Protein AF-A0A0V1JJ18-F1 (afdb_monomer_lite)

Organism: Trichinella pseudospiralis (NCBI:txid6337)

Sequence (76 aa):
LETIKEARPSYVPFCDVSETISCSKALMSRWSRGFGIVGTLLGEKHFLNLRNPVYGIFFYITLILLSIVNFILKQI

InterPro domains:
  IPR012932 Vitamin K epoxide reductase [PF07884] (6-70)
  IPR038354 VKOR domain superfamily [G3DSA:1.20.1440.130] (2-75)
  IPR042406 Vitamin K epoxide reductase complex subunit 1 [PTHR14519] (2-70)

Secondary structure (DSSP, 8-state):
-HHHHHH-TT---TTB-SSSSBHHHHHTSGGGBGGGTHHHHH-TT-TT--BHHHHHHHHHHHHHHHHHHHHHHT--

pLDDT: mean 96.2, std 4.46, range [66.25, 98.62]

Foldseek 3Di:
DQVVCVVPVPDADPQCPDPVRHPNVVQVDCCQFLNVVCCVPVNCPPPNRGGNVVVVVVVVVVVVVVVVVVVVVVVD

Radius of gyration: 16.98 Å; chains: 1; bounding box: 37×30×47 Å

Structure (mmCIF, N/CA/C/O backbone):
data_AF-A0A0V1JJ18-F1
#
_entry.id   AF-A0A0V1JJ18-F1
#
loop_
_atom_site.group_PDB
_atom_site.id
_atom_site.type_symbol
_atom_site.label_atom_id
_atom_site.label_alt_id
_atom_site.label_comp_id
_atom_site.label_asym_id
_atom_site.label_entity_id
_atom_site.label_seq_id
_atom_site.pdbx_PDB_ins_code
_atom_site.Cartn_x
_atom_site.Cartn_y
_atom_site.Cartn_z
_atom_site.occupancy
_atom_site.B_iso_or_equiv
_atom_site.auth_seq_id
_atom_site.auth_comp_id
_atom_site.auth_asym_id
_atom_site.auth_atom_id
_atom_site.pdbx_PDB_model_num
ATOM 1 N N . LEU A 1 1 ? -0.674 5.980 -6.703 1.00 91.00 1 LEU A N 1
ATOM 2 C CA . LEU A 1 1 ? 0.580 5.569 -7.372 1.00 91.00 1 LEU A CA 1
ATOM 3 C C . LEU A 1 1 ? 0.306 4.622 -8.528 1.00 91.00 1 LEU A C 1
ATOM 5 O O . LEU A 1 1 ? 0.578 4.966 -9.669 1.00 91.00 1 LEU A O 1
ATOM 9 N N . GLU A 1 2 ? -0.210 3.436 -8.221 1.00 95.00 2 GLU A N 1
ATOM 10 C CA . GLU A 1 2 ? -0.204 2.302 -9.143 1.00 95.00 2 GLU A CA 1
ATOM 11 C C . GLU A 1 2 ? -0.974 2.599 -10.438 1.00 95.00 2 GLU A C 1
ATOM 13 O O . GLU A 1 2 ? -0.449 2.373 -11.519 1.00 95.00 2 GLU A O 1
ATOM 18 N N . THR A 1 3 ? -2.139 3.251 -10.348 1.00 95.88 3 THR A N 1
ATOM 19 C CA . THR A 1 3 ? -2.913 3.697 -11.522 1.00 95.88 3 THR A CA 1
ATOM 20 C C . THR A 1 3 ? -2.114 4.613 -12.457 1.00 95.88 3 THR A C 1
ATOM 22 O O . THR A 1 3 ? -2.220 4.507 -13.674 1.00 95.88 3 THR A O 1
ATOM 25 N N . ILE A 1 4 ? -1.295 5.517 -11.906 1.00 96.69 4 ILE A N 1
ATOM 26 C CA . ILE A 1 4 ? -0.473 6.437 -12.709 1.00 96.69 4 ILE A CA 1
ATOM 27 C C . ILE A 1 4 ? 0.669 5.666 -13.367 1.00 96.69 4 ILE A C 1
ATOM 29 O O . ILE A 1 4 ? 0.944 5.883 -14.542 1.00 96.69 4 ILE A O 1
ATOM 33 N N . LYS A 1 5 ? 1.314 4.755 -12.629 1.00 95.50 5 LYS A N 1
ATOM 34 C CA . LYS A 1 5 ? 2.417 3.932 -13.138 1.00 95.50 5 LYS A CA 1
ATOM 35 C C . LYS A 1 5 ? 1.955 2.966 -14.236 1.00 95.50 5 LYS A C 1
ATOM 37 O O . LYS A 1 5 ? 2.679 2.782 -15.206 1.00 95.50 5 LYS A O 1
ATOM 42 N N . GLU A 1 6 ? 0.746 2.413 -14.118 1.00 95.38 6 GLU A N 1
ATOM 43 C CA . GLU A 1 6 ? 0.099 1.604 -15.161 1.00 95.38 6 GLU A CA 1
ATOM 44 C C . GLU A 1 6 ? -0.206 2.427 -16.417 1.00 95.38 6 GLU A C 1
ATOM 46 O O . GLU A 1 6 ? 0.107 1.997 -17.523 1.00 95.38 6 GLU A O 1
ATOM 51 N N . ALA A 1 7 ? -0.773 3.628 -16.260 1.00 97.38 7 ALA A N 1
ATOM 52 C CA . ALA A 1 7 ? -1.096 4.500 -17.390 1.00 97.38 7 ALA A CA 1
ATOM 53 C C . ALA A 1 7 ? 0.148 5.129 -18.047 1.00 97.38 7 ALA A C 1
ATOM 55 O O . ALA A 1 7 ? 0.130 5.458 -19.232 1.00 97.38 7 ALA A O 1
ATOM 56 N N . ARG A 1 8 ? 1.220 5.348 -17.276 1.00 97.62 8 ARG A N 1
ATOM 57 C CA . ARG A 1 8 ? 2.469 5.989 -17.710 1.00 97.62 8 ARG A CA 1
ATOM 58 C C . ARG A 1 8 ? 3.670 5.225 -17.142 1.00 97.62 8 ARG A C 1
ATOM 60 O O . ARG A 1 8 ? 4.166 5.583 -16.072 1.00 97.62 8 ARG A O 1
ATOM 67 N N . PRO A 1 9 ? 4.202 4.224 -17.866 1.00 95.12 9 PRO A N 1
ATOM 68 C CA . PRO A 1 9 ? 5.321 3.408 -17.387 1.00 95.12 9 PRO A CA 1
ATOM 69 C C . PRO A 1 9 ? 6.589 4.206 -17.038 1.00 95.12 9 PRO A C 1
ATOM 71 O O . PRO A 1 9 ? 7.340 3.811 -16.144 1.00 95.12 9 PRO A O 1
ATOM 74 N N . SER A 1 10 ? 6.803 5.357 -17.685 1.00 96.50 10 SER A N 1
ATOM 75 C CA . SER A 1 10 ? 7.921 6.276 -17.423 1.00 96.50 10 SER A CA 1
ATOM 76 C C . SER A 1 10 ? 7.767 7.122 -16.154 1.00 96.50 10 SER A C 1
ATOM 78 O O . SER A 1 10 ? 8.720 7.779 -15.748 1.00 96.50 10 SER A O 1
ATOM 80 N N . TYR A 1 11 ? 6.597 7.120 -15.506 1.00 96.94 11 TYR A N 1
ATOM 81 C CA . TYR A 1 11 ? 6.378 7.875 -14.275 1.00 96.94 11 TYR A CA 1
ATOM 82 C C . TYR A 1 11 ? 7.267 7.351 -13.142 1.00 96.94 11 TYR A C 1
ATOM 84 O O . TYR A 1 11 ? 7.246 6.156 -12.840 1.00 96.94 11 TYR A O 1
ATOM 92 N N . VAL A 1 12 ? 8.018 8.242 -12.493 1.00 96.69 12 VAL A N 1
ATOM 93 C CA . VAL A 1 12 ? 8.836 7.923 -11.316 1.00 96.69 12 VAL A CA 1
ATOM 94 C C . VAL A 1 12 ? 8.236 8.637 -10.103 1.00 96.69 12 VAL A C 1
ATOM 96 O O . VAL A 1 12 ? 8.216 9.870 -10.072 1.00 96.69 12 VAL A O 1
ATOM 99 N N . PRO A 1 13 ? 7.683 7.904 -9.125 1.00 96.38 13 PRO A N 1
ATOM 100 C CA . PRO A 1 13 ? 7.163 8.501 -7.907 1.00 96.38 13 PRO A CA 1
ATOM 101 C C . PRO A 1 13 ? 8.268 8.945 -6.956 1.00 96.38 13 PRO A C 1
ATOM 103 O O . PRO A 1 13 ? 9.347 8.368 -6.915 1.00 96.38 13 PRO A O 1
ATOM 106 N N . PHE A 1 14 ? 7.932 9.896 -6.088 1.00 96.81 14 PHE A N 1
ATOM 107 C CA . PHE A 1 14 ? 8.835 10.398 -5.051 1.00 96.81 14 PHE A CA 1
ATOM 108 C C . PHE A 1 14 ? 9.362 9.306 -4.099 1.00 96.81 14 PHE A C 1
ATOM 110 O O . PHE A 1 14 ? 10.464 9.416 -3.579 1.00 96.81 14 PHE A O 1
ATOM 117 N N . CYS A 1 15 ? 8.584 8.242 -3.872 1.00 97.00 15 CYS A N 1
ATOM 118 C CA . CYS A 1 15 ? 8.976 7.131 -3.003 1.00 97.00 15 CYS A CA 1
ATOM 119 C C . CYS A 1 15 ? 9.910 6.099 -3.664 1.00 97.00 15 CYS A C 1
ATOM 121 O O . CYS A 1 15 ? 10.299 5.134 -3.005 1.00 97.00 15 CYS A O 1
ATOM 123 N N . ASP A 1 16 ? 10.266 6.273 -4.940 1.00 97.50 16 ASP A N 1
ATOM 124 C CA . ASP A 1 16 ? 11.383 5.552 -5.552 1.00 97.50 16 ASP A CA 1
ATOM 125 C C . ASP A 1 16 ? 12.679 6.315 -5.248 1.00 97.50 16 ASP A C 1
ATOM 127 O O . ASP A 1 16 ? 13.031 7.266 -5.939 1.00 97.50 16 ASP A O 1
ATOM 131 N N . VAL A 1 17 ? 13.367 5.914 -4.177 1.00 97.75 17 VAL A N 1
ATOM 132 C CA . VAL A 1 17 ? 14.547 6.620 -3.644 1.00 97.75 17 VAL A CA 1
ATOM 133 C C . VAL A 1 17 ? 15.836 6.132 -4.302 1.00 97.75 17 VAL A C 1
ATOM 135 O O . VAL A 1 17 ? 16.752 6.910 -4.557 1.00 97.75 17 VAL A O 1
ATOM 138 N N . SER A 1 18 ? 15.923 4.832 -4.568 1.00 96.56 18 SER A N 1
ATOM 139 C CA . SER A 1 18 ? 17.072 4.205 -5.212 1.00 96.56 18 SER A CA 1
ATOM 140 C C . SER A 1 18 ? 16.631 2.960 -5.977 1.00 96.56 18 SER A C 1
ATOM 142 O O . SER A 1 18 ? 15.479 2.531 -5.904 1.00 96.56 18 SER A O 1
ATOM 144 N N . GLU A 1 19 ? 17.554 2.326 -6.698 1.00 94.56 19 GLU A N 1
ATOM 145 C CA . GLU A 1 19 ? 17.256 1.066 -7.379 1.00 94.56 19 GLU A CA 1
ATOM 146 C C . GLU A 1 19 ? 16.806 -0.040 -6.405 1.00 94.56 19 GLU A C 1
ATOM 148 O O . GLU A 1 19 ? 15.927 -0.845 -6.738 1.00 94.56 19 GLU A O 1
ATOM 153 N N . THR A 1 20 ? 17.386 -0.075 -5.204 1.00 96.19 20 THR A N 1
ATOM 154 C CA . THR A 1 20 ? 17.066 -1.055 -4.158 1.00 96.19 20 THR A CA 1
ATOM 155 C C . THR A 1 20 ? 15.857 -0.646 -3.316 1.00 96.19 20 THR A C 1
ATOM 157 O O . THR A 1 20 ? 15.139 -1.518 -2.831 1.00 96.19 20 THR A O 1
ATOM 160 N N . ILE A 1 21 ? 15.583 0.656 -3.182 1.00 97.25 21 ILE A N 1
ATOM 161 C CA . ILE A 1 21 ? 14.450 1.210 -2.429 1.00 97.25 21 ILE A CA 1
ATOM 162 C C . ILE A 1 21 ? 13.442 1.803 -3.420 1.00 97.25 21 ILE A C 1
ATOM 164 O O . ILE A 1 21 ? 13.473 2.996 -3.725 1.00 97.25 21 ILE A O 1
ATOM 168 N N . SER A 1 22 ? 12.538 0.955 -3.922 1.00 97.19 22 SER A N 1
ATOM 169 C CA . SER A 1 22 ? 11.509 1.350 -4.891 1.00 97.19 22 SER A CA 1
ATOM 170 C C . SER A 1 22 ? 10.105 0.939 -4.452 1.00 97.19 22 SER A C 1
ATOM 172 O O . SER A 1 22 ? 9.752 -0.246 -4.426 1.00 97.19 22 SER A O 1
ATOM 174 N N . CYS A 1 23 ? 9.269 1.943 -4.182 1.00 97.19 23 CYS A N 1
ATOM 175 C CA . CYS A 1 23 ? 7.843 1.743 -3.970 1.00 97.19 23 CYS A CA 1
ATOM 176 C C . CYS A 1 23 ? 7.135 1.273 -5.247 1.00 97.19 23 CYS A C 1
ATOM 178 O O . CYS A 1 23 ? 6.191 0.497 -5.144 1.00 97.19 23 CYS A O 1
ATOM 180 N N . SER A 1 24 ? 7.590 1.665 -6.444 1.00 96.69 24 SER A N 1
ATOM 181 C CA . SER A 1 24 ? 7.049 1.151 -7.707 1.00 96.69 24 SER A CA 1
ATOM 182 C C . SER A 1 24 ? 7.252 -0.357 -7.824 1.00 96.69 24 SER A C 1
ATOM 184 O O . SER A 1 24 ? 6.291 -1.065 -8.109 1.00 96.69 24 SER A O 1
ATOM 186 N N . LYS A 1 25 ? 8.465 -0.873 -7.566 1.00 96.50 25 LYS A N 1
ATOM 187 C CA . LYS A 1 25 ? 8.734 -2.324 -7.59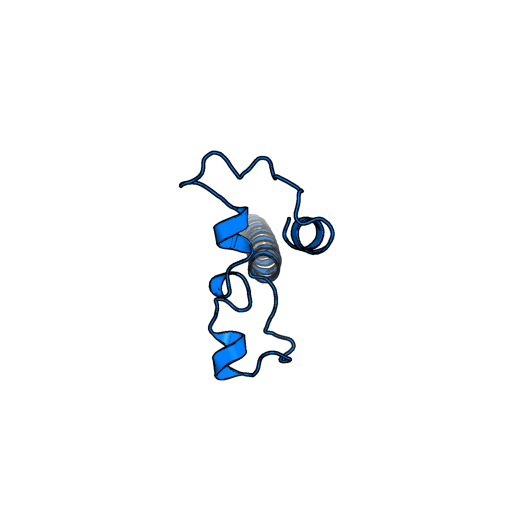3 1.00 96.50 25 LYS A CA 1
ATOM 188 C C . LYS A 1 25 ? 7.843 -3.070 -6.596 1.00 96.50 25 LYS A C 1
ATOM 190 O O . LYS A 1 25 ? 7.267 -4.097 -6.943 1.00 96.50 25 LYS A O 1
ATOM 195 N N . ALA A 1 26 ? 7.691 -2.534 -5.385 1.00 96.75 26 ALA A N 1
ATOM 196 C CA . ALA A 1 26 ? 6.845 -3.133 -4.357 1.00 96.75 26 ALA A CA 1
ATOM 197 C C . ALA A 1 26 ? 5.352 -3.110 -4.738 1.00 96.75 26 ALA A C 1
ATOM 199 O O . ALA A 1 26 ? 4.696 -4.153 -4.732 1.00 96.75 26 ALA A O 1
ATOM 200 N N . LEU A 1 27 ?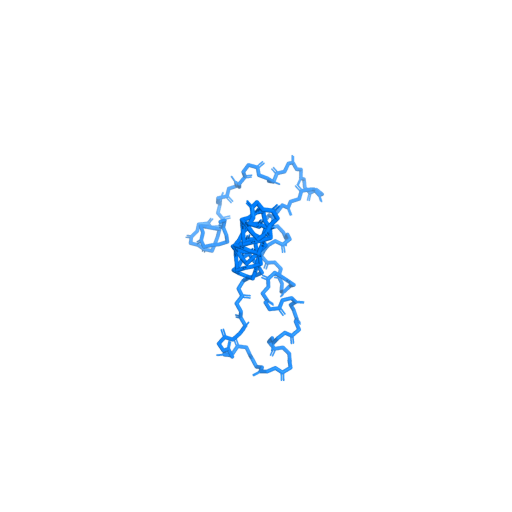 4.821 -1.941 -5.107 1.00 96.94 27 LEU A N 1
ATOM 201 C CA . LEU A 1 27 ? 3.389 -1.720 -5.329 1.00 96.94 27 LEU A CA 1
ATOM 202 C C . LEU A 1 27 ? 2.883 -2.227 -6.687 1.00 96.94 27 LEU A C 1
ATOM 204 O O . LEU A 1 27 ? 1.693 -2.481 -6.837 1.00 96.94 27 LEU A O 1
ATOM 208 N N . MET A 1 28 ? 3.767 -2.423 -7.665 1.00 96.38 28 MET A N 1
ATOM 209 C CA . MET A 1 28 ? 3.433 -3.092 -8.929 1.00 96.38 28 MET A CA 1
ATOM 210 C C . MET A 1 28 ? 3.604 -4.616 -8.856 1.00 96.38 28 MET A C 1
ATOM 212 O O . MET A 1 28 ? 3.274 -5.320 -9.809 1.00 96.38 28 MET A O 1
ATOM 216 N N . SER A 1 29 ? 4.136 -5.149 -7.751 1.00 96.69 29 SER A N 1
ATOM 217 C CA . SER A 1 29 ? 4.281 -6.593 -7.576 1.00 96.69 29 SER A CA 1
ATOM 218 C C . SER A 1 29 ? 2.928 -7.270 -7.348 1.00 96.69 29 SER A C 1
ATOM 220 O O . SER A 1 29 ? 1.978 -6.664 -6.846 1.00 96.69 29 SER A O 1
ATOM 222 N N . ARG A 1 30 ? 2.867 -8.581 -7.610 1.00 95.75 30 ARG A N 1
ATOM 223 C CA . ARG A 1 30 ? 1.681 -9.403 -7.312 1.00 95.75 30 ARG A CA 1
ATOM 224 C C . ARG A 1 30 ? 1.244 -9.327 -5.844 1.00 95.75 30 ARG A C 1
ATOM 226 O O . ARG A 1 30 ? 0.074 -9.504 -5.538 1.00 95.75 30 ARG A O 1
ATOM 233 N N . TRP A 1 31 ? 2.180 -9.055 -4.935 1.00 97.06 31 TRP A N 1
ATOM 234 C CA . TRP A 1 31 ? 1.922 -8.983 -3.498 1.00 97.06 31 TRP A CA 1
ATOM 235 C C . TRP A 1 31 ? 1.168 -7.713 -3.095 1.00 97.06 31 TRP A C 1
ATOM 237 O O . TRP A 1 31 ? 0.567 -7.682 -2.025 1.00 97.06 31 TRP A O 1
ATOM 247 N N . SER A 1 32 ? 1.159 -6.684 -3.949 1.00 97.12 32 SER A N 1
ATOM 248 C CA . SER A 1 32 ? 0.417 -5.437 -3.730 1.00 97.12 32 SER A CA 1
ATOM 249 C C . SER A 1 32 ? -1.068 -5.538 -4.087 1.00 97.12 32 SER A C 1
ATOM 251 O O . SER A 1 32 ? -1.819 -4.585 -3.890 1.00 97.12 32 SER A O 1
ATOM 253 N N . ARG A 1 33 ? -1.527 -6.676 -4.617 1.00 97.31 33 ARG A N 1
ATOM 254 C CA . ARG A 1 33 ? -2.935 -6.907 -4.937 1.00 97.31 33 ARG A CA 1
ATOM 255 C C . ARG A 1 33 ? -3.446 -8.110 -4.165 1.00 97.31 33 ARG A C 1
ATOM 257 O O . ARG A 1 33 ? -2.899 -9.200 -4.293 1.00 97.31 33 ARG A O 1
ATOM 264 N N . GLY A 1 34 ? -4.455 -7.905 -3.325 1.00 97.44 34 GLY A N 1
ATOM 265 C CA . GLY A 1 34 ? -5.041 -8.956 -2.504 1.00 97.44 34 GLY A CA 1
ATOM 266 C C . GLY A 1 34 ? -4.002 -9.665 -1.636 1.00 97.44 34 GLY A C 1
ATOM 267 O O . GLY A 1 34 ? -4.10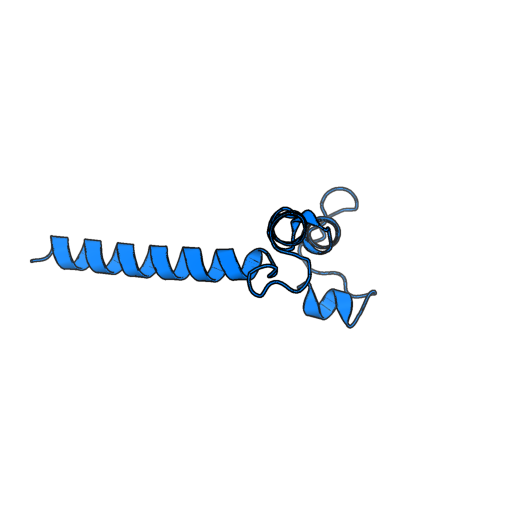7 -10.872 -1.422 1.00 97.44 34 GLY A O 1
ATOM 268 N N . PHE A 1 35 ? -2.944 -8.952 -1.231 1.00 97.81 35 PHE A N 1
ATOM 269 C CA . PHE A 1 35 ? -1.772 -9.498 -0.538 1.00 97.81 35 PHE A CA 1
ATOM 270 C C . PHE A 1 35 ? -1.050 -10.637 -1.291 1.00 97.81 35 PHE A C 1
ATOM 272 O O . PHE A 1 35 ? -0.286 -11.387 -0.693 1.00 97.81 35 PHE A O 1
ATOM 279 N N . GLY A 1 36 ? -1.302 -10.805 -2.595 1.00 97.25 36 GLY A N 1
ATOM 280 C CA . GLY A 1 36 ? -0.872 -11.954 -3.402 1.00 97.25 36 GLY A CA 1
ATOM 281 C C . GLY A 1 36 ? -1.569 -13.277 -3.055 1.00 97.25 36 GLY A C 1
ATOM 282 O O . GLY A 1 36 ? -1.191 -14.328 -3.571 1.00 97.25 36 GLY A O 1
ATOM 283 N N . ILE A 1 37 ? -2.576 -13.241 -2.179 1.00 98.06 37 ILE A N 1
ATOM 284 C CA . ILE A 1 37 ? -3.257 -14.420 -1.633 1.00 98.06 37 ILE A CA 1
ATOM 285 C C . ILE A 1 37 ? -4.695 -14.491 -2.144 1.00 98.06 37 ILE A C 1
ATOM 287 O O . ILE A 1 37 ? -5.154 -15.558 -2.541 1.00 98.06 37 ILE A O 1
ATOM 291 N N . VAL A 1 38 ? -5.404 -13.360 -2.183 1.00 98.00 38 VAL A N 1
ATOM 292 C CA . VAL A 1 38 ? -6.826 -13.324 -2.553 1.00 98.00 38 VAL A CA 1
ATOM 293 C C . VAL A 1 38 ? -7.048 -13.797 -3.988 1.00 98.00 38 VAL A C 1
ATOM 295 O O . VAL A 1 38 ? -7.941 -14.609 -4.210 1.00 98.00 38 VAL A O 1
ATOM 298 N N . GLY A 1 39 ? -6.221 -13.356 -4.944 1.00 97.19 39 GLY A N 1
ATOM 299 C CA . GLY A 1 39 ? -6.280 -13.842 -6.328 1.00 97.19 39 GLY A CA 1
ATOM 300 C C . GLY A 1 39 ? -6.086 -15.359 -6.433 1.00 97.19 39 GLY A C 1
ATOM 301 O O . GLY A 1 39 ? -6.832 -16.028 -7.144 1.00 97.19 39 GLY A O 1
ATOM 302 N N . THR A 1 40 ? -5.167 -15.913 -5.635 1.00 96.75 40 THR A N 1
ATOM 303 C CA . THR A 1 40 ? -4.865 -17.352 -5.589 1.00 96.75 40 THR A CA 1
ATOM 304 C C . THR A 1 40 ? -5.996 -18.176 -4.961 1.00 96.75 40 THR A C 1
ATOM 306 O O . THR A 1 40 ? -6.295 -19.262 -5.444 1.00 96.75 40 THR A O 1
ATOM 309 N N . LEU A 1 41 ? -6.624 -17.684 -3.886 1.00 97.94 41 LEU A N 1
ATOM 310 C CA . LEU A 1 41 ? -7.642 -18.434 -3.137 1.00 97.94 41 LEU A CA 1
ATOM 311 C C . LEU A 1 41 ? -9.065 -18.241 -3.669 1.00 97.94 41 LEU A C 1
ATOM 313 O O . LEU A 1 41 ? -9.844 -19.188 -3.691 1.00 97.94 41 LEU A O 1
ATOM 317 N N . LEU A 1 42 ? -9.421 -17.013 -4.051 1.00 97.75 42 LEU A N 1
ATOM 318 C CA . LEU A 1 42 ? -10.789 -16.625 -4.416 1.00 97.75 42 LEU A CA 1
ATOM 319 C C . LEU A 1 42 ? -10.937 -16.295 -5.911 1.00 97.75 42 LEU A C 1
ATOM 321 O O . LEU A 1 42 ? -12.054 -16.116 -6.395 1.00 97.75 42 LEU A O 1
ATOM 325 N N . GLY A 1 43 ? -9.823 -16.226 -6.646 1.00 97.25 43 GLY A N 1
ATOM 326 C CA . GLY A 1 43 ? -9.767 -15.939 -8.076 1.00 97.25 43 GLY A CA 1
ATOM 327 C C . GLY A 1 43 ? -9.374 -14.494 -8.396 1.00 97.25 43 GLY A C 1
ATOM 328 O O . GLY A 1 43 ? -9.728 -13.546 -7.696 1.00 97.25 43 GLY A O 1
ATOM 329 N N . GLU A 1 44 ? -8.683 -14.301 -9.522 1.00 96.19 44 GLU A N 1
ATOM 330 C CA . GLU A 1 44 ? -8.150 -12.988 -9.922 1.00 96.19 44 GLU A CA 1
ATOM 331 C C . GLU A 1 44 ? -9.227 -11.915 -10.146 1.00 96.19 44 GLU A C 1
ATOM 333 O O . GLU A 1 44 ? -8.984 -10.726 -9.936 1.00 96.19 44 GLU A O 1
ATOM 338 N N . LYS A 1 45 ? -10.433 -12.334 -10.543 1.00 96.94 45 LYS A N 1
ATOM 339 C CA . LYS A 1 45 ? -11.591 -11.451 -10.763 1.00 96.94 45 LYS A CA 1
ATOM 340 C C . LYS A 1 45 ? -12.458 -11.268 -9.515 1.00 96.94 45 LYS A C 1
ATOM 342 O O . LYS A 1 45 ? -13.485 -10.597 -9.593 1.00 96.94 45 LYS A O 1
ATOM 347 N N . HIS A 1 46 ? -12.086 -11.875 -8.388 1.00 97.75 46 HIS A N 1
ATOM 348 C CA . HIS A 1 46 ? -12.842 -11.742 -7.151 1.00 97.75 46 HIS A CA 1
ATOM 349 C C . HIS A 1 46 ? -12.876 -10.274 -6.713 1.00 97.75 46 HIS A C 1
ATOM 351 O O . HIS A 1 46 ? -11.861 -9.582 -6.780 1.00 97.75 46 HIS A O 1
ATOM 357 N N . PHE A 1 47 ? -14.023 -9.790 -6.232 1.00 97.50 47 PHE A N 1
ATOM 358 C CA . PHE A 1 47 ? -14.190 -8.377 -5.866 1.00 97.50 47 PHE A CA 1
ATOM 359 C C . PHE A 1 47 ? -13.280 -7.948 -4.706 1.00 97.50 47 PHE A C 1
ATOM 361 O O . PHE A 1 47 ? -12.942 -6.776 -4.594 1.00 97.50 47 PHE A O 1
ATOM 368 N N . LEU A 1 48 ? -12.857 -8.901 -3.867 1.00 97.38 48 LEU A N 1
ATOM 369 C CA . LEU A 1 48 ? -11.845 -8.664 -2.838 1.00 97.38 48 LEU A CA 1
ATOM 370 C C . LEU A 1 48 ? -10.419 -8.649 -3.397 1.00 97.38 48 LEU A C 1
ATOM 372 O O . LEU A 1 48 ? -9.531 -8.267 -2.666 1.00 97.38 48 LEU A O 1
ATOM 376 N N . ASN A 1 49 ? -10.132 -9.031 -4.642 1.00 98.06 49 ASN A N 1
ATOM 377 C CA . ASN A 1 49 ? -8.770 -8.964 -5.186 1.00 98.06 49 ASN A CA 1
ATOM 378 C C . ASN A 1 49 ? -8.405 -7.515 -5.577 1.00 98.06 49 ASN A C 1
ATOM 380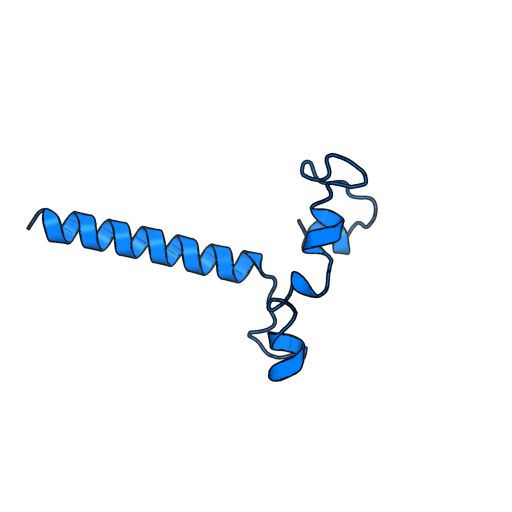 O O . ASN A 1 49 ? -8.249 -7.172 -6.754 1.00 98.06 49 ASN A O 1
ATOM 384 N N . LEU A 1 50 ? -8.340 -6.642 -4.570 1.00 97.56 50 LEU A N 1
ATOM 385 C CA . LEU A 1 50 ? -8.111 -5.201 -4.660 1.00 97.56 50 LEU A CA 1
ATOM 386 C C . LEU A 1 50 ? -6.651 -4.862 -4.363 1.00 97.56 50 LEU A C 1
ATOM 388 O O . LEU A 1 50 ? -5.918 -5.652 -3.781 1.00 97.56 50 LEU A O 1
ATOM 392 N N . ARG A 1 51 ? -6.219 -3.657 -4.728 1.00 97.31 51 ARG A N 1
ATOM 393 C CA . ARG A 1 51 ? -4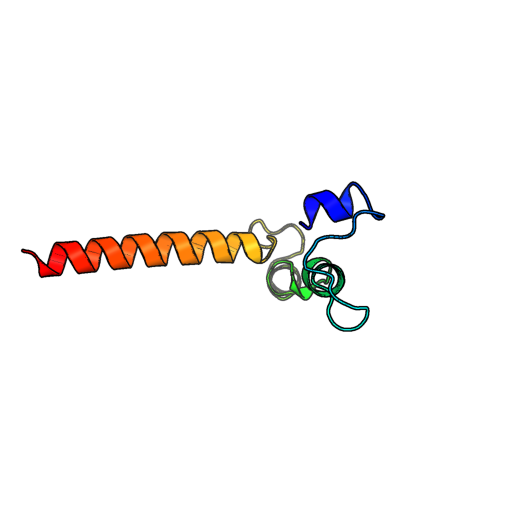.892 -3.145 -4.358 1.00 97.31 51 ARG A CA 1
ATOM 394 C C . ARG A 1 51 ? -4.792 -2.995 -2.832 1.00 97.31 51 ARG A C 1
ATOM 396 O O . ARG A 1 51 ? -5.727 -2.493 -2.207 1.00 97.31 51 ARG A O 1
ATOM 403 N N . ASN A 1 52 ? -3.659 -3.361 -2.238 1.00 97.88 52 ASN A N 1
ATOM 404 C CA . ASN A 1 52 ? -3.426 -3.336 -0.791 1.00 97.88 52 ASN A CA 1
ATOM 405 C C . ASN A 1 52 ? -3.751 -1.977 -0.134 1.00 97.88 52 ASN A C 1
ATOM 407 O O . ASN A 1 52 ? -4.376 -1.980 0.929 1.00 97.88 52 ASN A O 1
ATOM 411 N N . PRO A 1 53 ? -3.433 -0.815 -0.748 1.00 97.00 53 PRO A N 1
ATOM 412 C CA . PRO A 1 53 ? -3.806 0.483 -0.187 1.00 97.00 53 PRO A CA 1
ATOM 413 C C . PRO A 1 53 ? -5.310 0.671 0.062 1.00 97.00 53 PRO A C 1
ATOM 415 O O . PRO A 1 53 ? -5.670 1.412 0.971 1.00 97.00 53 PRO A O 1
ATOM 418 N N . VAL A 1 54 ? -6.196 -0.015 -0.674 1.00 97.62 54 VAL A N 1
ATOM 419 C CA . VAL A 1 54 ? -7.653 0.055 -0.442 1.00 97.62 54 VAL A CA 1
ATOM 420 C C . VAL A 1 54 ? -8.018 -0.528 0.924 1.00 97.62 54 VAL A C 1
ATOM 422 O O . VAL A 1 54 ? -8.796 0.072 1.666 1.00 97.62 54 VAL A O 1
ATOM 425 N N . TYR A 1 55 ? -7.404 -1.651 1.301 1.00 97.88 55 TYR A N 1
ATOM 426 C CA . TYR A 1 55 ? -7.564 -2.217 2.640 1.00 97.88 55 TYR A CA 1
ATOM 427 C C . TYR A 1 55 ? -6.971 -1.314 3.715 1.00 97.88 55 TYR A C 1
ATOM 429 O O . TYR A 1 55 ? -7.563 -1.174 4.779 1.00 97.88 55 TYR A O 1
ATOM 437 N N . GLY A 1 56 ? -5.832 -0.677 3.428 1.00 97.69 56 GLY A N 1
ATOM 438 C CA . GLY A 1 56 ? -5.225 0.304 4.326 1.00 97.69 56 GLY A CA 1
ATOM 439 C C . GLY A 1 56 ? -6.167 1.472 4.615 1.00 97.69 56 GLY A C 1
ATOM 440 O O . GLY A 1 56 ? -6.373 1.818 5.773 1.00 97.69 56 GLY A O 1
ATOM 441 N N . ILE A 1 57 ? -6.803 2.033 3.582 1.00 98.31 57 ILE A N 1
ATOM 442 C CA . ILE A 1 57 ? -7.805 3.100 3.734 1.00 98.31 57 ILE A CA 1
ATOM 443 C C . ILE A 1 57 ? -8.951 2.637 4.636 1.00 98.31 57 ILE A C 1
ATOM 445 O O . ILE A 1 57 ? -9.278 3.327 5.599 1.00 98.31 57 ILE A O 1
ATOM 449 N N . PHE A 1 58 ? -9.529 1.462 4.364 1.00 98.31 58 PHE A N 1
ATOM 450 C CA . PHE A 1 58 ? -10.604 0.915 5.195 1.00 98.31 58 PHE A CA 1
ATOM 451 C C . PHE A 1 58 ? -10.158 0.746 6.653 1.00 98.31 58 PHE A C 1
ATOM 453 O O . PHE A 1 58 ? -10.832 1.222 7.562 1.00 98.31 58 PHE A O 1
ATOM 460 N N . PHE A 1 59 ? -8.983 0.154 6.872 1.00 98.50 59 PHE A N 1
ATOM 461 C CA . PHE A 1 59 ? -8.409 -0.050 8.198 1.00 98.50 59 PHE A CA 1
ATOM 462 C C . PHE A 1 59 ? -8.223 1.263 8.967 1.00 98.50 59 PHE A C 1
ATOM 464 O O . PHE A 1 59 ? -8.679 1.372 10.103 1.00 98.50 59 PHE A O 1
ATOM 471 N N . TYR A 1 60 ? -7.595 2.276 8.361 1.00 98.50 60 TYR A N 1
ATOM 472 C CA . TYR A 1 60 ? -7.358 3.555 9.033 1.00 98.50 60 TYR A CA 1
ATOM 473 C C . TYR A 1 60 ? -8.658 4.312 9.312 1.00 98.50 60 TYR A C 1
ATOM 475 O O . TYR A 1 60 ? -8.788 4.898 10.385 1.00 98.50 60 TYR A O 1
ATOM 483 N N . ILE A 1 61 ? -9.642 4.255 8.408 1.00 98.62 61 ILE A N 1
ATOM 484 C CA . ILE A 1 61 ? -10.97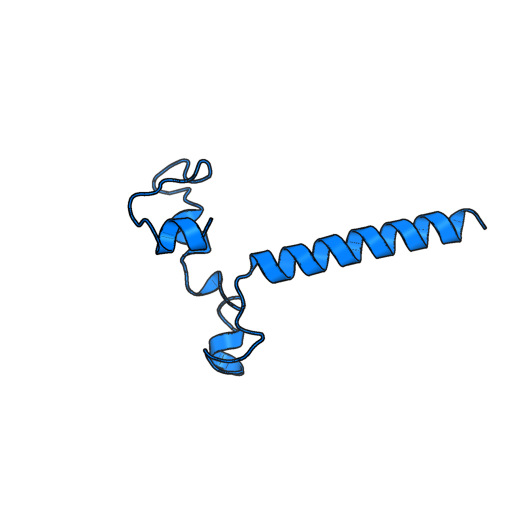6 4.819 8.659 1.00 98.62 61 ILE A CA 1
ATOM 485 C C . ILE A 1 61 ? -11.619 4.130 9.866 1.00 98.62 61 ILE A C 1
ATOM 487 O O . ILE A 1 61 ? -12.052 4.811 10.794 1.00 98.62 61 ILE A O 1
ATOM 491 N N . THR A 1 62 ? -11.643 2.795 9.902 1.00 98.50 62 THR A N 1
ATOM 492 C CA . THR A 1 62 ? -12.196 2.043 11.036 1.00 98.50 62 THR A CA 1
ATOM 493 C C . THR A 1 62 ? -11.466 2.368 12.337 1.00 98.50 62 THR A C 1
ATOM 495 O O . THR A 1 62 ? -12.115 2.602 13.353 1.00 98.50 62 THR A O 1
ATOM 498 N N . LEU A 1 63 ? -10.134 2.445 12.316 1.00 98.31 63 LEU A N 1
ATOM 499 C CA . LEU A 1 63 ? -9.332 2.767 13.495 1.00 98.31 63 LEU A CA 1
ATOM 500 C C . LEU A 1 63 ? -9.642 4.169 14.038 1.00 98.31 63 LEU A C 1
ATOM 502 O O . LEU A 1 63 ? -9.789 4.337 15.249 1.00 98.31 63 LEU A O 1
ATOM 506 N N . ILE A 1 64 ? -9.778 5.163 13.156 1.00 98.38 64 ILE A N 1
ATOM 507 C CA . ILE A 1 64 ? -10.150 6.534 13.529 1.00 98.38 64 ILE A CA 1
ATOM 508 C C . ILE A 1 64 ? -11.549 6.551 14.147 1.00 98.38 64 ILE A C 1
ATOM 510 O O . ILE A 1 64 ? -11.726 7.098 15.234 1.00 98.38 64 ILE A O 1
ATOM 514 N N . LEU A 1 65 ? -12.530 5.910 13.505 1.00 98.25 65 LEU A N 1
ATOM 515 C CA . LEU A 1 65 ? -13.905 5.853 14.008 1.00 98.25 65 LEU A CA 1
ATOM 516 C C . LEU A 1 65 ? -13.982 5.176 15.380 1.00 98.25 65 LEU A C 1
ATOM 518 O O . LEU A 1 65 ? -14.592 5.722 16.296 1.00 98.25 65 LEU A O 1
ATOM 522 N N . LEU A 1 66 ? -13.317 4.031 15.556 1.00 97.75 66 LEU A N 1
ATOM 523 C CA . LEU A 1 66 ? -13.259 3.335 16.843 1.00 97.75 66 LEU A CA 1
ATOM 524 C C . LEU A 1 66 ? -12.576 4.181 17.921 1.00 97.75 66 LEU A C 1
ATOM 526 O O . LEU A 1 66 ? -13.037 4.211 19.060 1.00 97.75 66 LEU A O 1
ATOM 530 N N . SER A 1 67 ? -11.509 4.898 17.565 1.00 97.31 67 SER A N 1
ATOM 531 C CA . SER A 1 67 ? -10.810 5.791 18.494 1.00 97.31 67 SER A CA 1
ATOM 532 C C . SER A 1 67 ? -11.702 6.949 18.942 1.00 97.31 67 SER A C 1
ATOM 534 O O . SER A 1 67 ? -11.732 7.264 20.129 1.00 97.31 67 SER A O 1
ATOM 536 N N . ILE A 1 68 ? -12.470 7.540 18.020 1.00 97.50 68 ILE A N 1
ATOM 537 C CA . ILE A 1 68 ? -13.441 8.599 18.324 1.00 97.50 68 ILE A CA 1
ATOM 538 C C . ILE A 1 68 ? -14.549 8.065 19.234 1.00 97.50 68 ILE A C 1
ATOM 540 O O . ILE A 1 68 ? -14.835 8.674 20.260 1.00 97.50 68 ILE A O 1
ATOM 544 N N . VAL A 1 69 ? -15.136 6.910 18.906 1.00 97.31 69 VAL A N 1
ATOM 545 C CA . VAL A 1 69 ? -16.182 6.285 19.730 1.00 97.31 69 VAL A CA 1
ATOM 546 C C . VAL A 1 69 ? -15.661 6.009 21.139 1.00 97.31 69 VAL A C 1
ATOM 548 O O . VAL A 1 69 ? -16.302 6.390 22.111 1.00 97.31 69 VAL A O 1
ATOM 551 N N . ASN A 1 70 ? -14.472 5.420 21.269 1.00 96.50 70 ASN A N 1
ATOM 552 C CA . ASN A 1 70 ? -13.857 5.151 22.568 1.00 96.50 70 ASN A CA 1
ATOM 553 C C . ASN A 1 70 ? -13.557 6.437 23.356 1.00 96.50 70 ASN A C 1
ATOM 555 O O . ASN A 1 70 ? -13.727 6.466 24.570 1.00 96.50 70 ASN A O 1
ATOM 559 N N . PHE A 1 71 ? -13.121 7.505 22.684 1.00 96.00 71 PHE A N 1
ATOM 560 C CA . PHE A 1 71 ? -12.912 8.801 23.326 1.00 96.00 71 PHE A CA 1
ATOM 561 C C . PHE A 1 71 ? -14.226 9.395 23.854 1.00 96.00 71 PHE A C 1
ATOM 563 O O . PHE A 1 71 ? -14.265 9.846 24.995 1.00 96.00 71 PHE A O 1
ATOM 570 N N . ILE A 1 72 ? -15.302 9.344 23.063 1.00 95.56 72 ILE A N 1
ATOM 571 C CA . ILE A 1 72 ? -16.631 9.834 23.459 1.00 95.56 72 ILE A CA 1
ATOM 572 C C . ILE A 1 72 ? -17.192 9.010 24.621 1.00 95.56 72 ILE A C 1
ATOM 574 O O . ILE A 1 72 ? -17.647 9.582 25.604 1.00 95.56 72 ILE A O 1
ATOM 578 N N . LEU A 1 73 ? -17.116 7.678 24.545 1.00 93.31 73 LEU A N 1
ATOM 579 C CA . LEU A 1 73 ? -17.608 6.785 25.600 1.00 93.31 73 LEU A CA 1
ATOM 580 C C . LEU A 1 73 ? -16.874 6.969 26.933 1.00 93.31 73 LEU A C 1
ATOM 582 O O . LEU A 1 73 ? -17.449 6.683 27.971 1.00 93.31 73 LEU A O 1
ATOM 586 N N . LYS A 1 74 ? -15.621 7.439 26.923 1.00 89.00 74 LYS A N 1
ATOM 587 C CA . LYS A 1 74 ? -14.874 7.766 28.149 1.00 89.00 74 LYS A CA 1
ATOM 588 C C . LYS A 1 74 ? -15.249 9.115 28.771 1.00 89.00 74 LYS A C 1
ATOM 590 O O . LYS A 1 74 ? -14.807 9.385 29.882 1.00 89.00 74 LYS A O 1
ATOM 595 N N . GLN A 1 75 ? -15.972 9.972 28.052 1.00 75.94 75 GLN A N 1
ATOM 596 C CA . GLN A 1 75 ? -16.404 11.297 28.519 1.00 75.94 75 GLN A CA 1
ATOM 597 C C . GLN A 1 75 ? -17.847 11.315 29.051 1.00 75.94 75 GLN A C 1
ATOM 599 O O . GLN A 1 75 ? -18.311 12.363 29.497 1.00 75.94 75 GLN A O 1
ATOM 604 N N . ILE A 1 76 ? -18.553 10.183 28.980 1.00 66.25 76 ILE A N 1
ATOM 605 C CA . ILE A 1 76 ? -19.900 9.963 29.529 1.00 66.25 76 ILE A CA 1
ATOM 606 C C . ILE A 1 76 ? -19.759 9.122 30.795 1.00 66.25 76 ILE A C 1
ATOM 608 O O . ILE A 1 76 ? -20.448 9.448 31.785 1.00 66.25 76 ILE A O 1
#